Protein AF-A0A7S1F432-F1 (afdb_monomer_lite)

Foldseek 3Di:
DFFPAFQLVVLVVVCVVVVHDSQQKWKAFPVRDTDDRRDGCVRVVNDPVPDDTDIDIDTPDPVPDDDDPPPPPPPPPDDDDDDDDDDDDDDDDDPPPDDPPDDDDDDDDDDDDDDDDDDDDDDD

Structure (mmCIF, N/CA/C/O backbone):
data_AF-A0A7S1F432-F1
#
_entry.id   AF-A0A7S1F432-F1
#
loop_
_atom_site.group_PDB
_atom_site.id
_atom_site.type_symbol
_atom_site.label_atom_id
_atom_site.label_alt_id
_atom_site.label_comp_id
_atom_site.label_asym_id
_atom_site.label_entity_id
_atom_site.label_seq_id
_atom_site.pdbx_PDB_ins_code
_atom_site.Cartn_x
_atom_site.Cartn_y
_atom_site.Cartn_z
_atom_site.occupancy
_atom_site.B_iso_or_equiv
_atom_site.auth_seq_id
_atom_site.auth_comp_id
_atom_site.auth_asym_id
_atom_site.auth_atom_id
_atom_site.pdbx_PDB_model_num
ATOM 1 N N . MET A 1 1 ? 10.604 -12.303 -15.838 1.00 56.44 1 MET A N 1
ATOM 2 C CA . MET A 1 1 ? 9.150 -12.029 -15.890 1.00 56.44 1 MET A CA 1
ATOM 3 C C . MET A 1 1 ? 8.940 -10.619 -15.371 1.00 56.44 1 MET A C 1
ATOM 5 O O . MET A 1 1 ? 9.527 -10.297 -14.349 1.00 56.44 1 MET A O 1
ATOM 9 N N . LYS A 1 2 ? 8.206 -9.762 -16.085 1.00 63.50 2 LYS A N 1
ATOM 10 C CA . LYS A 1 2 ? 7.858 -8.4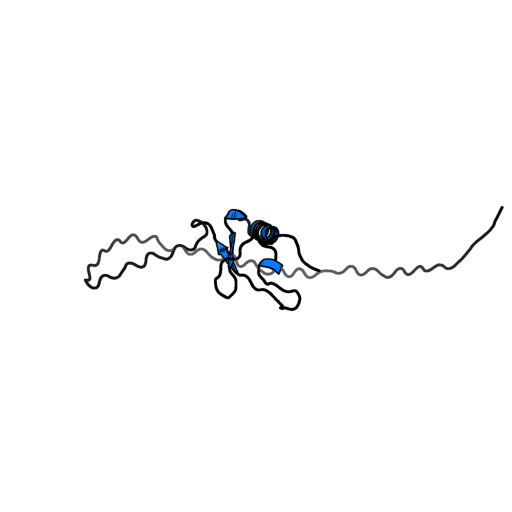28 -15.579 1.00 63.50 2 LYS A CA 1
ATOM 11 C C . LYS A 1 2 ? 6.515 -8.550 -14.864 1.00 63.50 2 LYS A C 1
ATOM 13 O O . LYS A 1 2 ? 5.552 -9.024 -15.461 1.00 63.50 2 LYS A O 1
ATOM 18 N N . CYS A 1 3 ? 6.470 -8.203 -13.583 1.00 68.81 3 CYS A N 1
ATOM 19 C CA . CYS A 1 3 ? 5.220 -8.159 -12.834 1.00 68.81 3 CYS A CA 1
ATOM 20 C C . CYS A 1 3 ? 4.481 -6.882 -13.240 1.00 68.81 3 CYS A C 1
ATOM 22 O O . CYS A 1 3 ? 4.931 -5.787 -12.922 1.00 68.81 3 CYS A O 1
ATOM 24 N N . HIS A 1 4 ? 3.392 -7.034 -13.993 1.00 85.62 4 HIS A N 1
ATOM 25 C CA . HIS A 1 4 ? 2.592 -5.921 -14.520 1.00 85.62 4 HIS A CA 1
ATOM 26 C C . HIS A 1 4 ? 1.402 -5.551 -13.628 1.00 85.62 4 HIS A C 1
ATOM 28 O O . HIS A 1 4 ? 0.654 -4.636 -13.953 1.00 85.62 4 HIS A O 1
ATOM 34 N N . ALA A 1 5 ? 1.197 -6.288 -12.538 1.00 90.88 5 ALA A N 1
ATOM 35 C CA . ALA A 1 5 ? 0.136 -6.003 -11.589 1.00 90.88 5 ALA A CA 1
ATOM 36 C C . ALA A 1 5 ? 0.628 -5.005 -10.527 1.00 90.88 5 ALA A C 1
ATOM 38 O O . ALA A 1 5 ? 1.785 -5.107 -10.102 1.00 90.88 5 ALA A O 1
ATOM 39 N N . PRO A 1 6 ? -0.235 -4.072 -10.091 1.00 95.75 6 PRO A N 1
ATOM 40 C CA . PRO A 1 6 ? 0.063 -3.201 -8.967 1.00 95.75 6 PRO A CA 1
ATOM 41 C C . PRO A 1 6 ? 0.184 -4.014 -7.678 1.00 95.75 6 PRO A C 1
ATOM 43 O O . PRO A 1 6 ? -0.327 -5.135 -7.584 1.00 95.75 6 PRO A O 1
ATOM 46 N N . ILE A 1 7 ? 0.826 -3.444 -6.663 1.00 94.94 7 ILE A N 1
ATOM 47 C CA . ILE A 1 7 ? 1.079 -4.154 -5.404 1.00 94.94 7 ILE A CA 1
ATOM 48 C C . ILE A 1 7 ? -0.088 -4.091 -4.407 1.00 94.94 7 ILE A C 1
ATOM 50 O O . ILE A 1 7 ? -0.038 -4.772 -3.388 1.00 94.94 7 ILE A O 1
ATOM 54 N N . ARG A 1 8 ? -1.168 -3.348 -4.693 1.00 95.88 8 ARG A N 1
ATOM 55 C CA . ARG A 1 8 ? -2.381 -3.273 -3.849 1.00 95.88 8 ARG A CA 1
ATOM 56 C C . ARG A 1 8 ? -2.883 -4.627 -3.302 1.00 95.88 8 ARG A C 1
ATOM 58 O O . ARG A 1 8 ? -3.238 -4.659 -2.124 1.00 95.88 8 ARG A O 1
ATOM 65 N N . PRO A 1 9 ? -2.891 -5.748 -4.054 1.00 95.44 9 PRO A N 1
ATOM 66 C CA . PRO A 1 9 ? -3.298 -7.047 -3.508 1.00 95.44 9 PRO A CA 1
ATOM 67 C C . PRO A 1 9 ? -2.468 -7.515 -2.301 1.00 95.44 9 PRO A C 1
ATOM 69 O O . PRO A 1 9 ? -2.980 -8.240 -1.454 1.00 95.44 9 PRO A O 1
ATOM 72 N N . MET A 1 10 ? -1.210 -7.079 -2.184 1.00 94.12 10 MET A N 1
ATOM 73 C CA . MET A 1 10 ? -0.352 -7.369 -1.032 1.00 94.12 10 MET A CA 1
ATOM 74 C C . MET A 1 10 ? -0.882 -6.712 0.248 1.00 94.12 10 MET A C 1
ATOM 76 O O . MET A 1 10 ? -0.918 -7.359 1.291 1.00 94.12 10 MET A O 1
ATOM 8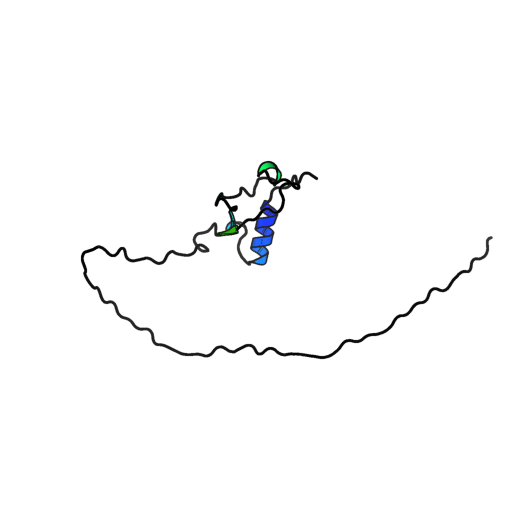0 N N . ALA A 1 11 ? -1.348 -5.461 0.163 1.00 94.88 11 ALA A N 1
ATOM 81 C CA . ALA A 1 11 ? -1.957 -4.759 1.295 1.00 94.88 11 ALA A CA 1
ATOM 82 C C . ALA A 1 11 ? -3.272 -5.417 1.721 1.00 94.88 11 ALA A C 1
ATOM 84 O O . ALA A 1 11 ? -3.511 -5.596 2.909 1.00 94.88 11 ALA A O 1
ATOM 85 N N . MET A 1 12 ? -4.087 -5.854 0.755 1.00 96.06 12 MET A N 1
ATOM 86 C CA . MET A 1 12 ? -5.327 -6.584 1.038 1.00 96.06 12 MET A CA 1
ATOM 87 C C . MET A 1 12 ? -5.055 -7.902 1.772 1.00 96.06 12 MET A C 1
ATOM 89 O O . MET A 1 12 ? -5.694 -8.177 2.782 1.00 96.06 12 MET A O 1
ATOM 93 N N . ALA A 1 13 ? -4.083 -8.687 1.298 1.00 96.00 13 ALA A N 1
ATOM 94 C CA . ALA A 1 13 ? -3.711 -9.952 1.926 1.00 96.00 13 ALA A CA 1
ATOM 95 C C . ALA A 1 13 ? -3.155 -9.753 3.344 1.00 96.00 13 ALA A C 1
ATOM 97 O O . ALA A 1 13 ? -3.475 -10.519 4.252 1.00 96.00 13 ALA A O 1
ATOM 98 N N . TRP A 1 14 ? -2.350 -8.707 3.550 1.00 96.06 14 TRP A N 1
ATOM 99 C CA . TRP A 1 14 ? -1.864 -8.350 4.880 1.00 96.06 14 TRP A CA 1
ATOM 100 C C . TRP A 1 14 ? -3.020 -7.930 5.799 1.00 96.06 14 TRP A C 1
ATOM 102 O O . TRP A 1 14 ? -3.143 -8.443 6.907 1.00 96.06 14 TRP A O 1
ATOM 112 N N . ALA A 1 15 ? -3.916 -7.061 5.327 1.00 95.38 15 ALA A N 1
ATOM 113 C CA . ALA A 1 15 ? -5.060 -6.585 6.100 1.00 95.38 15 ALA A CA 1
ATOM 114 C C . ALA A 1 15 ? -5.986 -7.730 6.539 1.00 95.38 15 ALA A C 1
ATOM 116 O O . ALA A 1 15 ? -6.372 -7.795 7.706 1.00 95.38 15 ALA A O 1
ATOM 117 N N . GLU A 1 16 ? -6.272 -8.674 5.636 1.00 96.81 16 GLU A N 1
ATOM 118 C CA . GLU A 1 16 ? -7.057 -9.877 5.933 1.00 96.81 16 GLU A CA 1
ATOM 119 C C . GLU A 1 16 ? -6.397 -10.731 7.024 1.00 96.81 16 GLU A C 1
ATOM 121 O O . GLU A 1 16 ? -7.059 -11.134 7.981 1.00 96.81 16 GLU A O 1
ATOM 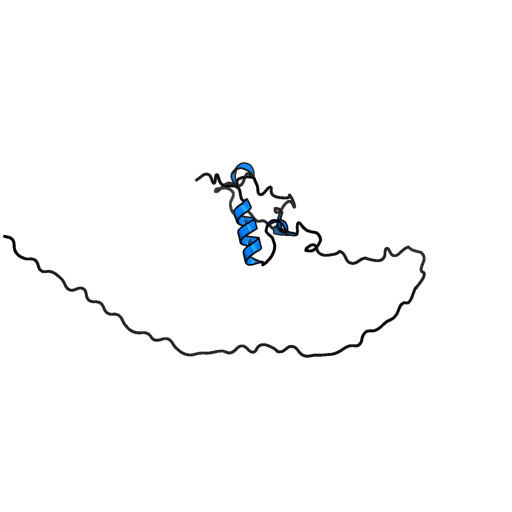126 N N . ALA A 1 17 ? -5.081 -10.949 6.931 1.00 96.19 17 ALA A N 1
ATOM 127 C CA . ALA A 1 17 ? -4.334 -11.737 7.910 1.00 96.19 17 ALA A CA 1
ATOM 128 C C . ALA A 1 17 ? -4.299 -11.096 9.311 1.00 96.19 17 ALA A C 1
ATOM 130 O O . ALA A 1 17 ? -4.172 -11.808 10.309 1.00 96.19 17 ALA A O 1
ATOM 131 N N . HIS A 1 18 ? -4.419 -9.768 9.390 1.00 93.88 18 HIS A N 1
ATOM 132 C CA . HIS A 1 18 ? -4.343 -8.996 10.632 1.00 93.88 18 HIS A CA 1
ATOM 133 C C . HIS A 1 18 ? -5.703 -8.480 11.137 1.00 93.88 18 HIS A C 1
ATOM 135 O O . HIS A 1 18 ? -5.765 -7.887 12.213 1.00 93.88 18 HIS A O 1
ATOM 141 N N . GLY A 1 19 ? -6.795 -8.734 10.409 1.00 92.94 19 GLY A N 1
ATOM 142 C CA . GLY A 1 19 ? -8.149 -8.341 10.808 1.00 92.94 19 GLY A CA 1
ATOM 143 C C . GLY A 1 19 ? -8.400 -6.830 10.776 1.00 92.94 19 GLY A C 1
ATOM 144 O O . GLY A 1 19 ? -9.204 -6.336 11.566 1.00 92.94 19 GLY A O 1
ATOM 145 N N . VAL A 1 20 ? -7.722 -6.098 9.888 1.00 93.12 20 VAL A N 1
ATOM 146 C CA . VAL A 1 20 ? -7.907 -4.649 9.693 1.00 93.12 20 VAL A CA 1
ATOM 147 C C . VAL A 1 20 ? -8.493 -4.345 8.314 1.00 93.12 20 VAL A C 1
ATOM 149 O O . VAL A 1 20 ? -8.539 -5.204 7.434 1.00 93.12 20 VAL A O 1
ATOM 152 N N . LEU A 1 21 ? -8.958 -3.111 8.113 1.00 92.94 21 LEU A N 1
ATOM 153 C CA . LEU A 1 21 ? -9.411 -2.665 6.797 1.00 92.94 21 LEU A CA 1
ATOM 154 C C . LEU A 1 21 ? -8.205 -2.468 5.859 1.00 92.94 21 LEU A C 1
ATOM 156 O O . LEU A 1 21 ? -7.199 -1.909 6.295 1.00 92.94 21 LEU A O 1
ATOM 160 N N . PRO A 1 22 ? -8.299 -2.838 4.567 1.00 91.00 22 PRO A N 1
ATOM 161 C CA . PRO A 1 22 ? -7.222 -2.607 3.598 1.00 91.00 22 PRO A CA 1
ATOM 162 C C . PRO A 1 22 ? -6.818 -1.136 3.452 1.00 91.00 22 PRO A C 1
ATOM 164 O O . PRO A 1 22 ? -5.691 -0.847 3.077 1.00 91.00 22 PRO A O 1
ATOM 167 N N . GLU A 1 23 ? -7.738 -0.216 3.739 1.00 92.06 23 GLU A N 1
ATOM 168 C CA . GLU A 1 23 ? -7.506 1.233 3.696 1.00 92.06 23 GLU A CA 1
ATOM 169 C C . GLU A 1 23 ? -6.776 1.753 4.942 1.00 92.06 23 GLU A C 1
ATOM 171 O O . GLU A 1 23 ? -6.168 2.816 4.898 1.00 92.06 23 GLU A O 1
ATOM 176 N N . ALA A 1 24 ? -6.798 0.994 6.042 1.00 92.31 24 ALA A N 1
ATOM 177 C CA . ALA A 1 24 ? -6.143 1.355 7.296 1.00 92.31 24 ALA A CA 1
ATOM 178 C C . ALA A 1 24 ? -4.665 0.933 7.343 1.00 92.31 24 ALA A C 1
ATOM 180 O O . ALA A 1 24 ? -3.991 1.212 8.334 1.00 92.31 24 ALA A O 1
ATOM 181 N N . VAL A 1 25 ? -4.149 0.272 6.300 1.00 95.25 25 VAL A N 1
ATOM 182 C CA . VAL A 1 25 ? -2.751 -0.163 6.205 1.00 95.25 25 VAL A CA 1
ATOM 183 C C . VAL A 1 25 ? -2.056 0.462 5.001 1.00 95.25 25 VAL A C 1
ATOM 185 O O . VAL A 1 25 ? -2.566 0.457 3.882 1.00 95.25 25 VAL A O 1
ATOM 188 N N . GLY A 1 26 ? -0.843 0.948 5.232 1.00 95.62 26 GLY A N 1
ATOM 189 C CA . GLY A 1 26 ? 0.121 1.272 4.194 1.00 95.62 26 GLY A CA 1
ATOM 190 C C . GLY A 1 26 ? 1.430 0.528 4.397 1.00 95.62 26 GLY A C 1
ATOM 191 O O . GLY A 1 26 ? 1.623 -0.160 5.401 1.00 95.62 26 GLY A O 1
ATOM 192 N N . PHE A 1 27 ? 2.336 0.681 3.436 1.00 97.31 27 PHE A N 1
ATOM 193 C CA . PHE A 1 27 ? 3.691 0.163 3.547 1.00 97.31 27 PHE A CA 1
ATOM 194 C C . PHE A 1 27 ? 4.695 1.285 3.371 1.00 97.31 27 PHE A C 1
ATOM 196 O O . PHE A 1 27 ? 4.596 2.044 2.413 1.00 97.31 27 PHE A O 1
ATOM 203 N N . GLU A 1 28 ? 5.674 1.336 4.259 1.00 97.12 28 GLU A N 1
ATOM 204 C CA . GLU A 1 28 ? 6.888 2.123 4.078 1.00 97.12 28 GLU A CA 1
ATOM 205 C C . GLU A 1 28 ? 8.062 1.191 3.770 1.00 97.12 28 GLU A C 1
ATOM 207 O O . GLU A 1 28 ? 8.071 0.014 4.164 1.00 97.12 28 GLU A O 1
ATOM 212 N N . ASP A 1 29 ? 9.054 1.701 3.056 1.00 95.50 29 ASP A N 1
ATOM 213 C CA . ASP A 1 29 ? 10.301 0.987 2.833 1.00 95.50 29 ASP A CA 1
ATOM 214 C C . ASP A 1 29 ? 11.310 1.202 3.982 1.00 95.50 29 ASP A C 1
ATOM 216 O O . ASP A 1 29 ? 10.982 1.619 5.101 1.00 95.50 29 ASP A O 1
ATOM 220 N N . MET A 1 30 ? 12.565 0.826 3.739 1.00 94.19 30 MET A N 1
ATOM 221 C CA . MET A 1 30 ? 13.638 0.992 4.720 1.00 94.19 30 MET A CA 1
ATOM 222 C C . MET A 1 30 ? 14.142 2.438 4.829 1.00 94.19 30 MET A C 1
ATOM 224 O O . MET A 1 30 ? 14.855 2.738 5.784 1.00 94.19 30 MET A O 1
ATOM 228 N N . GLU A 1 31 ? 13.785 3.302 3.881 1.00 93.75 31 GLU A N 1
ATOM 229 C CA . GLU A 1 31 ? 14.082 4.736 3.858 1.00 93.75 31 GLU A CA 1
ATOM 230 C C . GLU A 1 31 ? 12.922 5.566 4.435 1.00 93.75 31 GLU A C 1
ATOM 232 O O . GLU A 1 31 ? 12.983 6.792 4.412 1.00 93.75 31 GLU A O 1
ATOM 237 N N . GLU A 1 32 ? 11.900 4.903 4.997 1.00 93.38 32 GLU A N 1
ATOM 238 C CA . GLU A 1 32 ? 10.699 5.536 5.568 1.00 93.38 32 GLU A CA 1
ATOM 239 C C . GLU A 1 32 ? 9.854 6.255 4.509 1.00 93.38 32 GLU A C 1
ATOM 241 O O . GLU A 1 32 ? 9.025 7.110 4.827 1.00 93.38 32 GLU A O 1
ATOM 246 N N . GLU A 1 33 ? 10.025 5.882 3.236 1.00 95.44 33 GLU A N 1
ATOM 247 C CA . GLU A 1 33 ? 9.211 6.399 2.149 1.00 95.44 33 GLU A CA 1
ATOM 248 C C . GLU A 1 33 ? 7.938 5.568 2.000 1.00 95.44 33 GLU A C 1
ATOM 250 O O . GLU A 1 33 ? 7.955 4.332 1.971 1.00 95.44 33 GLU A O 1
ATOM 255 N N . LEU A 1 34 ? 6.809 6.270 1.890 1.00 96.00 34 LEU A N 1
ATOM 256 C CA . LEU A 1 34 ? 5.524 5.632 1.680 1.00 96.00 34 LEU A CA 1
ATOM 257 C C . LEU A 1 34 ? 5.442 5.030 0.275 1.00 96.00 34 LEU A C 1
ATOM 259 O O . LEU A 1 34 ? 5.524 5.736 -0.729 1.00 96.00 34 LEU A O 1
ATOM 263 N N . VAL A 1 35 ? 5.177 3.730 0.205 1.00 96.69 35 VAL A N 1
ATOM 264 C CA . VAL A 1 35 ? 5.064 3.007 -1.058 1.00 96.69 35 VAL A CA 1
ATOM 265 C C . VAL A 1 35 ? 3.680 3.208 -1.676 1.00 96.69 35 VAL A C 1
ATOM 267 O O . VAL A 1 35 ? 2.655 2.869 -1.078 1.00 96.69 35 VAL A O 1
ATOM 270 N N . ASP A 1 36 ? 3.643 3.677 -2.925 1.00 96.50 36 ASP A N 1
ATOM 271 C CA . ASP A 1 36 ? 2.402 3.767 -3.696 1.00 96.50 36 ASP A CA 1
ATOM 272 C C . ASP A 1 36 ? 1.915 2.375 -4.132 1.00 96.50 36 ASP A C 1
ATOM 274 O O . ASP A 1 36 ? 2.502 1.694 -4.979 1.00 96.50 36 ASP A O 1
ATOM 278 N N . LEU A 1 37 ? 0.782 1.955 -3.567 1.00 95.56 37 LEU A N 1
ATOM 279 C CA . LEU A 1 37 ? 0.180 0.649 -3.827 1.00 95.56 37 LEU A CA 1
ATOM 280 C C . LEU A 1 37 ? -0.422 0.507 -5.231 1.00 95.56 37 LEU A C 1
ATOM 282 O O . LEU A 1 37 ? -0.739 -0.609 -5.659 1.00 95.56 37 LEU A O 1
ATOM 286 N N . SER A 1 38 ? -0.636 1.624 -5.927 1.00 95.94 38 SER A N 1
ATOM 287 C CA . SER A 1 38 ? -1.126 1.645 -7.303 1.00 95.94 38 SER A CA 1
ATOM 288 C C . SER A 1 38 ? -0.023 1.372 -8.326 1.00 95.94 38 SER A C 1
ATOM 290 O O . SER A 1 38 ? -0.333 0.997 -9.458 1.00 95.94 38 SER A O 1
ATOM 292 N N . CYS A 1 39 ? 1.244 1.465 -7.917 1.00 95.88 39 CYS A N 1
ATOM 293 C CA . CYS A 1 39 ? 2.390 1.157 -8.756 1.00 95.88 39 CYS A CA 1
ATOM 294 C C . CYS A 1 39 ? 2.673 -0.348 -8.827 1.00 95.88 39 CYS A C 1
ATOM 296 O O . CYS A 1 39 ? 2.425 -1.129 -7.900 1.00 95.88 39 CYS A O 1
ATOM 298 N N . THR A 1 40 ? 3.237 -0.763 -9.957 1.00 94.56 40 THR A N 1
ATOM 299 C CA . THR A 1 40 ? 3.832 -2.087 -10.135 1.00 94.56 40 THR A CA 1
ATOM 300 C C . THR A 1 40 ? 5.213 -2.155 -9.473 1.00 94.56 40 THR A C 1
ATOM 302 O O . THR A 1 40 ? 5.894 -1.134 -9.357 1.00 94.56 40 THR A O 1
ATOM 305 N N . PRO A 1 41 ? 5.711 -3.356 -9.123 1.00 93.38 41 PRO A N 1
ATOM 306 C CA . PRO A 1 41 ? 7.078 -3.515 -8.622 1.00 93.38 41 PRO A CA 1
ATOM 307 C C . PRO A 1 41 ? 8.141 -2.871 -9.524 1.00 93.38 41 PRO A C 1
ATOM 309 O O . PRO A 1 41 ? 9.102 -2.294 -9.034 1.00 93.38 41 PRO A O 1
ATOM 312 N N . ALA A 1 42 ? 7.961 -2.931 -10.848 1.00 91.94 42 ALA A N 1
ATOM 313 C CA . ALA A 1 42 ? 8.914 -2.356 -11.793 1.00 91.94 42 ALA A CA 1
ATOM 314 C C . ALA A 1 42 ? 8.940 -0.817 -11.758 1.00 91.94 42 ALA A C 1
ATOM 316 O O . ALA A 1 42 ? 10.010 -0.234 -11.924 1.00 91.94 42 ALA A O 1
ATOM 317 N N . GLU A 1 43 ? 7.790 -0.171 -11.547 1.00 93.69 43 GLU A N 1
ATOM 318 C CA . GLU A 1 43 ? 7.679 1.289 -11.391 1.00 93.69 43 GLU A CA 1
ATOM 319 C C . GLU A 1 43 ? 8.278 1.762 -10.066 1.00 93.69 43 GLU A C 1
ATOM 321 O O . GLU A 1 43 ? 8.936 2.795 -10.035 1.00 93.69 43 GLU A O 1
ATOM 326 N N . LEU A 1 44 ? 8.159 0.946 -9.015 1.00 92.62 44 LEU A N 1
ATOM 327 C CA . LEU A 1 44 ? 8.826 1.139 -7.721 1.00 92.62 44 LEU A CA 1
ATOM 328 C C . LEU A 1 44 ? 10.333 0.818 -7.765 1.00 92.62 44 LEU A C 1
ATOM 330 O O . LEU A 1 44 ? 11.012 0.818 -6.744 1.00 92.62 44 LEU A O 1
ATOM 334 N N . GLY A 1 45 ? 10.874 0.479 -8.940 1.00 92.00 45 GLY A N 1
ATOM 335 C CA . GLY A 1 45 ? 12.284 0.139 -9.114 1.00 92.00 45 GLY A CA 1
ATOM 336 C C . GLY A 1 45 ? 12.685 -1.230 -8.556 1.00 92.00 45 GLY A C 1
ATOM 337 O O . GLY A 1 45 ? 13.866 -1.579 -8.604 1.00 92.00 45 GLY A O 1
ATOM 338 N N . TRP A 1 46 ? 11.737 -2.042 -8.081 1.00 91.56 46 TRP A N 1
ATOM 339 C CA . TRP A 1 46 ? 11.999 -3.387 -7.580 1.00 91.56 46 TRP A CA 1
ATOM 340 C C . TRP A 1 46 ? 12.327 -4.316 -8.742 1.00 91.56 46 TRP A C 1
ATOM 342 O O . TRP A 1 46 ? 11.531 -4.542 -9.660 1.00 91.56 46 TRP A O 1
ATOM 352 N N . ARG A 1 47 ? 13.535 -4.872 -8.699 1.00 87.62 47 ARG A N 1
ATOM 353 C CA . ARG A 1 47 ? 14.048 -5.764 -9.735 1.00 87.62 47 ARG A CA 1
ATOM 354 C C . ARG A 1 47 ? 14.150 -7.183 -9.197 1.00 87.62 47 ARG A C 1
ATOM 356 O O . ARG A 1 47 ? 14.614 -7.350 -8.072 1.00 87.62 47 ARG A O 1
ATOM 363 N N . PRO A 1 48 ? 13.813 -8.209 -9.995 1.00 84.00 48 PRO A N 1
ATOM 364 C CA . PRO A 1 48 ? 14.055 -9.602 -9.620 1.00 84.00 48 PRO A CA 1
ATOM 365 C C . PRO A 1 48 ? 15.523 -9.864 -9.259 1.00 84.00 48 PRO A C 1
ATOM 367 O O . PRO A 1 48 ? 15.819 -10.688 -8.401 1.00 84.00 48 PRO A O 1
ATOM 370 N N . GLU A 1 49 ? 16.443 -9.139 -9.899 1.00 87.94 49 GLU A N 1
ATOM 371 C CA . GLU A 1 49 ? 17.883 -9.226 -9.659 1.00 87.94 49 GLU A CA 1
ATOM 372 C C . GLU A 1 49 ? 18.341 -8.394 -8.445 1.00 87.94 49 GLU A C 1
ATOM 374 O O . GLU A 1 49 ? 19.467 -8.556 -7.986 1.00 87.94 49 GLU A O 1
ATOM 379 N N . GLY A 1 50 ? 17.482 -7.506 -7.925 1.00 82.81 50 GLY A N 1
ATOM 380 C CA . GLY A 1 50 ? 17.773 -6.574 -6.828 1.00 82.81 50 GLY A CA 1
ATOM 381 C C . GLY A 1 50 ? 17.705 -7.189 -5.428 1.00 82.81 50 GLY A C 1
ATOM 382 O O . GLY A 1 50 ? 18.029 -6.519 -4.453 1.00 82.81 50 GLY A O 1
ATOM 383 N N . GLY A 1 51 ? 17.321 -8.463 -5.317 1.00 87.44 51 GLY A N 1
ATOM 384 C CA . GLY A 1 51 ? 17.250 -9.180 -4.046 1.00 87.44 51 GLY A CA 1
ATOM 385 C C . GLY A 1 51 ? 15.938 -8.971 -3.286 1.00 87.44 51 GLY A C 1
ATOM 386 O O . GLY A 1 51 ? 14.884 -8.733 -3.874 1.00 87.44 51 GLY A O 1
ATOM 387 N N . LEU A 1 52 ? 15.997 -9.148 -1.963 1.00 90.94 52 LEU A N 1
ATOM 388 C CA . LEU A 1 52 ? 14.833 -9.075 -1.080 1.00 90.94 52 LEU A CA 1
ATOM 389 C C . LEU A 1 52 ? 14.442 -7.615 -0.817 1.00 90.94 52 LEU A C 1
ATOM 391 O O . LEU A 1 52 ? 15.224 -6.864 -0.239 1.00 90.94 52 LEU A O 1
ATOM 395 N N . VAL A 1 53 ? 13.206 -7.253 -1.158 1.00 92.94 53 VAL A N 1
ATOM 396 C CA . VAL A 1 53 ? 12.593 -5.979 -0.758 1.00 92.94 53 VAL A CA 1
ATOM 397 C C . VAL A 1 53 ? 11.968 -6.146 0.624 1.00 92.94 53 VAL A C 1
ATOM 399 O O . VAL A 1 53 ? 11.223 -7.099 0.860 1.00 92.94 53 VAL A O 1
ATOM 402 N N . ARG A 1 54 ? 12.274 -5.229 1.544 1.00 94.50 54 ARG A N 1
ATOM 403 C CA . ARG A 1 54 ? 11.747 -5.240 2.909 1.00 94.50 54 ARG A CA 1
ATOM 404 C C . ARG A 1 54 ? 10.870 -4.019 3.128 1.00 94.50 54 ARG A C 1
ATOM 406 O O . ARG A 1 54 ? 11.309 -2.905 2.879 1.00 94.50 54 ARG A O 1
ATOM 413 N N . LEU A 1 55 ? 9.655 -4.267 3.601 1.00 96.44 55 LEU A N 1
ATOM 414 C CA . LEU A 1 55 ? 8.642 -3.251 3.857 1.00 96.44 55 LEU A CA 1
ATOM 415 C C . LEU A 1 55 ? 8.159 -3.363 5.300 1.00 96.44 55 LEU A C 1
ATOM 417 O O . LEU A 1 55 ? 8.132 -4.464 5.865 1.00 96.44 55 LEU A O 1
ATOM 421 N N . ARG A 1 56 ? 7.755 -2.237 5.881 1.00 96.19 56 ARG A N 1
ATOM 422 C CA . ARG A 1 56 ? 7.071 -2.166 7.172 1.00 96.19 56 ARG A CA 1
ATOM 423 C C . ARG A 1 56 ? 5.617 -1.785 6.939 1.00 96.19 56 ARG A C 1
ATOM 425 O O . ARG A 1 56 ? 5.332 -0.874 6.175 1.00 96.19 56 ARG A O 1
ATOM 432 N N . ALA A 1 57 ? 4.705 -2.512 7.577 1.00 95.62 57 ALA A N 1
ATOM 433 C CA . ALA A 1 57 ? 3.298 -2.141 7.586 1.00 95.62 57 ALA A CA 1
ATOM 434 C C . ALA A 1 57 ? 3.095 -1.006 8.590 1.00 95.62 57 ALA A C 1
ATOM 436 O O . ALA A 1 57 ? 3.524 -1.130 9.739 1.00 95.62 57 ALA A O 1
ATOM 437 N N . ILE A 1 58 ? 2.433 0.063 8.161 1.00 94.94 58 ILE A N 1
ATOM 438 C CA . ILE A 1 58 ? 2.111 1.216 8.999 1.00 94.94 58 ILE A CA 1
ATOM 439 C C . ILE A 1 58 ? 0.601 1.476 9.004 1.00 94.94 58 ILE A C 1
ATOM 441 O O . ILE A 1 58 ? -0.067 1.237 7.991 1.00 94.94 58 ILE A O 1
ATOM 445 N N . PRO A 1 59 ? 0.040 1.948 10.129 1.00 93.75 59 PRO A N 1
ATOM 446 C CA . PRO A 1 59 ? -1.350 2.369 10.182 1.00 93.75 59 PRO A CA 1
ATOM 447 C C . PRO A 1 59 ? -1.546 3.667 9.386 1.00 93.75 59 PRO A C 1
ATOM 449 O O . PRO A 1 59 ? -0.823 4.639 9.586 1.00 93.75 59 PRO A O 1
ATOM 452 N N . MET A 1 60 ? -2.535 3.678 8.494 1.00 91.94 60 MET A N 1
ATOM 453 C CA . MET A 1 60 ? -2.952 4.863 7.722 1.00 91.94 60 MET A CA 1
ATOM 454 C C . MET A 1 60 ? -4.040 5.679 8.413 1.00 91.94 60 MET A C 1
ATOM 456 O O . MET A 1 60 ? -4.250 6.844 8.090 1.00 91.94 60 MET A O 1
ATOM 460 N N . ASP A 1 61 ? -4.744 5.054 9.348 1.00 86.44 61 ASP A N 1
ATOM 461 C CA . ASP A 1 61 ? -5.817 5.672 10.109 1.00 86.44 61 ASP A CA 1
ATOM 462 C C . ASP A 1 61 ? -5.347 5.886 11.554 1.00 86.44 61 ASP A C 1
ATOM 464 O O . ASP A 1 61 ? -4.788 4.985 12.191 1.00 86.44 61 ASP A O 1
ATOM 468 N N . GLU A 1 62 ? -5.579 7.096 12.067 1.00 81.50 62 GLU A N 1
ATOM 469 C CA . GLU A 1 62 ? -5.197 7.538 13.411 1.00 81.50 62 GLU A CA 1
ATOM 470 C C . GLU A 1 62 ? -5.754 6.631 14.513 1.00 81.50 62 GLU A C 1
ATOM 472 O O . GLU A 1 62 ? -5.181 6.543 15.597 1.00 81.50 62 GLU A O 1
ATOM 477 N N . GLN A 1 63 ? -6.860 5.926 14.256 1.00 81.50 63 GLN A N 1
ATOM 478 C CA . GLN A 1 63 ? -7.439 4.980 15.215 1.00 81.50 63 GLN A CA 1
ATOM 479 C C . GLN A 1 63 ? -6.540 3.769 15.486 1.00 81.50 63 GLN A C 1
ATOM 481 O O . GLN A 1 63 ? -6.624 3.176 16.563 1.00 81.50 63 GLN A O 1
ATOM 486 N N . PHE A 1 64 ? -5.689 3.412 14.522 1.00 79.06 64 PHE A N 1
ATOM 487 C CA . PHE A 1 64 ? -4.714 2.327 14.630 1.00 79.06 64 PHE A CA 1
ATOM 488 C C . PHE A 1 64 ? -3.298 2.841 14.905 1.00 79.06 64 PHE A C 1
ATOM 490 O O . PHE A 1 64 ? -2.412 2.040 15.205 1.00 79.06 64 PHE A O 1
ATOM 497 N N . ALA A 1 65 ? -3.077 4.153 14.806 1.00 83.69 65 ALA A N 1
ATOM 498 C CA . ALA A 1 65 ? -1.812 4.773 15.154 1.00 83.69 65 ALA A CA 1
ATOM 499 C C . ALA A 1 65 ? -1.603 4.769 16.674 1.00 83.69 65 ALA A C 1
ATOM 501 O O . ALA A 1 65 ? -2.530 4.976 17.464 1.00 83.69 65 ALA A O 1
ATOM 502 N N . GLU A 1 66 ? -0.360 4.549 17.099 1.00 78.19 66 GLU A N 1
ATOM 503 C CA . GLU A 1 66 ? 0.001 4.711 18.502 1.00 78.19 66 GLU A CA 1
ATOM 504 C C . GLU A 1 66 ? -0.178 6.181 18.892 1.00 78.19 66 GLU A C 1
ATOM 506 O O . GLU A 1 66 ? 0.440 7.080 18.321 1.00 78.19 66 GLU A O 1
ATOM 511 N N . LYS A 1 67 ? -1.034 6.438 19.883 1.00 73.62 67 LYS A N 1
ATOM 512 C CA . LYS A 1 67 ? -1.131 7.771 20.475 1.00 73.62 67 LYS A CA 1
ATOM 513 C C . LYS A 1 67 ? 0.152 8.005 21.249 1.00 73.62 67 LYS A C 1
ATOM 515 O O . LYS A 1 67 ? 0.409 7.285 22.218 1.00 73.62 67 LYS A O 1
ATOM 520 N N . LEU A 1 68 ? 0.945 8.997 20.836 1.00 68.44 68 LEU A N 1
ATOM 521 C CA . LEU A 1 68 ? 2.036 9.452 21.685 1.00 68.44 68 LEU A CA 1
ATOM 522 C C . LEU A 1 68 ? 1.439 9.777 23.059 1.00 68.44 68 LEU A C 1
ATOM 524 O O . LEU A 1 68 ? 0.378 10.407 23.121 1.00 68.44 68 LEU A O 1
ATOM 528 N N . PRO A 1 69 ? 2.064 9.322 24.158 1.00 67.62 69 PRO A N 1
ATOM 529 C CA . PRO A 1 69 ? 1.658 9.799 25.462 1.00 67.62 69 PRO A CA 1
ATOM 530 C C . PRO A 1 69 ? 1.741 11.324 25.419 1.00 67.62 69 PRO A C 1
ATOM 532 O O . PRO A 1 69 ? 2.750 11.861 24.960 1.00 67.62 69 PRO A O 1
ATOM 535 N N . ASP A 1 70 ? 0.682 11.997 25.872 1.00 61.97 70 ASP A N 1
ATOM 536 C CA . ASP A 1 70 ? 0.720 13.409 26.246 1.00 61.97 70 ASP A CA 1
ATOM 537 C C . ASP A 1 70 ? 1.837 13.536 27.283 1.00 61.97 70 ASP A C 1
ATOM 539 O O . ASP A 1 70 ? 1.632 13.342 28.481 1.00 61.97 70 ASP A O 1
ATOM 543 N N . THR A 1 71 ? 3.075 13.734 26.834 1.00 59.81 71 THR A N 1
ATOM 544 C CA . THR A 1 71 ? 4.144 14.147 27.720 1.00 59.81 71 THR A CA 1
ATOM 545 C C . THR A 1 71 ? 3.733 15.546 28.129 1.00 59.81 71 THR A C 1
ATOM 547 O O . THR A 1 71 ? 3.713 16.414 27.248 1.00 59.81 71 THR A O 1
ATOM 550 N N . PRO A 1 72 ? 3.358 15.794 29.399 1.00 57.75 72 PRO A N 1
ATOM 551 C CA . PRO A 1 72 ? 3.170 17.160 29.828 1.00 57.75 72 PRO A CA 1
ATOM 552 C C . PRO A 1 72 ? 4.491 17.856 29.527 1.00 57.75 72 PRO A C 1
ATOM 554 O O . PRO A 1 72 ? 5.541 17.445 30.029 1.00 57.75 72 PRO A O 1
ATOM 557 N N . LEU A 1 73 ? 4.439 18.837 28.625 1.00 56.84 73 LEU A N 1
ATOM 558 C CA . LEU A 1 73 ? 5.483 19.833 28.482 1.00 56.84 73 LEU A CA 1
ATOM 559 C C . LEU A 1 73 ? 5.731 20.328 29.901 1.00 56.84 73 LEU A C 1
ATOM 561 O O . LEU A 1 73 ? 4.864 20.938 30.524 1.00 56.84 73 LEU A O 1
ATOM 565 N N . MET A 1 74 ? 6.865 19.919 30.458 1.00 54.34 74 MET A N 1
ATOM 566 C CA . MET A 1 74 ? 7.326 20.394 31.746 1.00 54.34 74 MET A CA 1
ATOM 567 C C . MET A 1 74 ? 7.689 21.854 31.488 1.00 54.34 74 MET A C 1
ATOM 569 O O . MET A 1 74 ? 8.811 22.150 31.085 1.00 54.34 74 MET A O 1
ATOM 573 N N . ASP A 1 75 ? 6.724 22.764 31.606 1.00 46.69 75 ASP A N 1
ATOM 574 C CA . ASP A 1 75 ? 7.041 24.177 31.711 1.00 46.69 75 ASP A CA 1
ATOM 575 C C . ASP A 1 75 ? 7.945 24.326 32.935 1.00 46.69 75 ASP A C 1
ATOM 577 O O . ASP A 1 75 ? 7.619 23.862 34.033 1.00 46.69 75 ASP A O 1
ATOM 581 N N . GLU A 1 76 ? 9.109 24.942 32.733 1.00 58.53 76 GLU A N 1
ATOM 582 C CA . GLU A 1 76 ? 10.138 25.201 33.743 1.00 58.53 76 GLU A CA 1
ATOM 583 C C . GLU A 1 76 ? 9.682 26.244 34.782 1.00 58.53 76 GLU A C 1
ATOM 585 O O . GLU A 1 76 ? 10.405 27.174 35.127 1.00 58.53 76 GLU A O 1
ATOM 590 N N . VAL A 1 77 ? 8.454 26.127 35.285 1.00 55.75 77 VAL A N 1
ATOM 591 C CA . VAL A 1 77 ? 7.918 26.904 36.399 1.00 55.75 77 VAL A CA 1
ATOM 592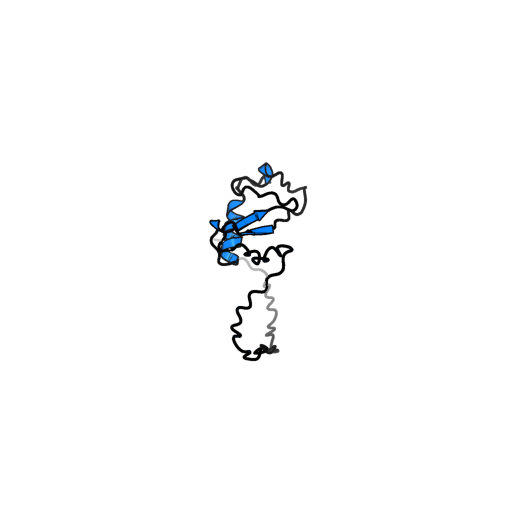 C C . VAL A 1 77 ? 6.980 25.990 37.181 1.00 55.75 77 VAL A C 1
ATOM 594 O O . VAL A 1 77 ? 5.774 25.940 36.947 1.00 55.75 77 VAL A O 1
ATOM 597 N N . GLY A 1 78 ? 7.568 25.232 38.109 1.00 48.62 78 GLY A N 1
ATOM 598 C CA . GLY A 1 78 ? 6.875 24.242 38.923 1.00 48.62 78 GLY A CA 1
ATOM 599 C C . GLY A 1 78 ? 5.572 24.758 39.529 1.00 48.62 78 GLY A C 1
ATOM 600 O O . GLY A 1 78 ? 5.592 25.606 40.414 1.00 48.62 78 GLY A O 1
ATOM 601 N N . HIS A 1 79 ? 4.452 24.188 39.093 1.00 42.97 79 HIS A N 1
ATOM 602 C CA . HIS A 1 79 ? 3.235 24.124 39.887 1.00 42.97 79 HIS A CA 1
ATOM 603 C C . HIS A 1 79 ? 2.647 22.721 39.780 1.00 42.97 79 HIS A C 1
ATOM 605 O O . HIS A 1 79 ? 2.041 22.324 38.788 1.00 42.97 79 HIS A O 1
ATOM 611 N N . GLU A 1 80 ? 2.869 21.977 40.858 1.00 48.59 80 GLU A N 1
ATOM 612 C CA . GLU A 1 80 ? 2.174 20.753 41.208 1.00 48.59 80 GLU A CA 1
ATOM 613 C C . GLU A 1 80 ? 0.663 21.008 41.186 1.00 48.59 80 GLU A C 1
ATOM 615 O O . GLU A 1 80 ? 0.141 21.798 41.973 1.00 48.59 80 GLU A O 1
ATOM 620 N N . THR A 1 81 ? -0.060 20.325 40.302 1.00 51.94 81 THR A N 1
ATOM 621 C CA . THR A 1 81 ? -1.479 20.072 40.547 1.00 51.94 81 THR A CA 1
ATOM 622 C C . THR A 1 81 ? -1.668 18.579 40.712 1.00 51.94 81 THR A C 1
ATOM 624 O O . THR A 1 81 ? -1.745 17.795 39.769 1.00 51.94 81 THR A O 1
ATOM 627 N N . ALA A 1 82 ? -1.707 18.180 41.979 1.00 50.75 82 ALA A N 1
ATOM 628 C CA . ALA A 1 82 ? -2.221 16.893 42.378 1.00 50.75 82 ALA A CA 1
ATOM 629 C C . ALA A 1 82 ? -3.672 16.757 41.888 1.00 50.75 82 ALA A C 1
ATOM 631 O O . ALA A 1 82 ? -4.561 17.507 42.291 1.00 50.75 82 ALA A O 1
ATOM 632 N N . SER A 1 83 ? -3.937 15.749 41.065 1.00 52.19 83 SER A N 1
ATOM 633 C CA . SER A 1 83 ? -5.247 15.105 41.047 1.00 52.19 83 SER A CA 1
ATOM 634 C C . SER A 1 83 ? -5.061 13.603 41.080 1.00 52.19 83 SER A C 1
ATOM 636 O O . SER A 1 83 ? -4.810 12.913 40.100 1.00 52.19 83 SER A O 1
ATOM 638 N N . HIS A 1 84 ? -5.133 13.146 42.318 1.00 54.12 84 HIS A N 1
ATOM 639 C CA . HIS A 1 84 ? -5.068 11.787 42.783 1.00 54.12 84 HIS A CA 1
ATOM 640 C C . HIS A 1 84 ? -6.464 11.166 42.679 1.00 54.12 84 HIS A C 1
ATOM 642 O O . HIS A 1 84 ? -7.345 11.538 43.447 1.00 54.12 84 HIS A O 1
ATOM 648 N N . VAL A 1 85 ? -6.656 10.157 41.828 1.00 45.91 85 VAL A N 1
ATOM 649 C CA . VAL A 1 85 ? -7.569 9.050 42.153 1.00 45.91 85 VAL A CA 1
ATOM 650 C C . VAL A 1 85 ? -6.880 7.744 41.788 1.00 45.91 85 VAL A C 1
ATOM 652 O O . VAL A 1 85 ? -6.855 7.306 40.643 1.00 45.91 85 VAL A O 1
ATOM 655 N N . ALA A 1 86 ? -6.310 7.131 42.821 1.00 48.59 86 ALA A N 1
ATOM 656 C CA . ALA A 1 86 ? -5.869 5.753 42.823 1.00 48.59 86 ALA A CA 1
ATOM 657 C C . ALA A 1 86 ? -7.048 4.819 42.507 1.00 48.59 86 ALA A C 1
ATOM 659 O O . ALA A 1 86 ? -8.030 4.783 43.252 1.00 48.59 86 ALA A O 1
ATOM 660 N N . VAL A 1 87 ? -6.923 4.005 41.457 1.00 52.78 87 VAL A N 1
ATOM 661 C CA . VAL A 1 87 ? -7.725 2.786 41.319 1.00 52.78 87 VAL A CA 1
ATOM 662 C C . VAL A 1 87 ? -6.818 1.596 41.592 1.00 52.78 87 VAL A C 1
ATOM 664 O O . VAL A 1 87 ? -5.959 1.223 40.802 1.00 52.78 87 VAL A O 1
ATOM 667 N N . ARG A 1 88 ? -7.022 1.084 42.804 1.00 47.16 88 ARG A N 1
ATOM 668 C CA . ARG A 1 88 ? -6.588 -0.187 43.380 1.00 47.16 88 ARG A CA 1
ATOM 669 C C . ARG A 1 88 ? -6.120 -1.262 42.395 1.00 47.16 88 ARG A C 1
ATOM 671 O O . ARG A 1 88 ? -6.872 -1.753 41.559 1.00 47.16 88 ARG A O 1
ATOM 678 N N . GLU A 1 89 ? -4.913 -1.719 42.700 1.00 51.03 89 GLU A N 1
ATOM 679 C CA . GLU A 1 89 ? -4.427 -3.092 42.634 1.00 51.03 89 GLU A CA 1
ATOM 680 C C . GLU A 1 89 ? -5.545 -4.152 42.769 1.00 51.03 89 GLU A C 1
ATOM 682 O O . GLU A 1 89 ? -6.226 -4.243 43.793 1.00 51.03 89 GLU A O 1
ATOM 687 N N . MET A 1 90 ? -5.698 -4.995 41.747 1.00 44.88 90 MET A N 1
ATOM 688 C CA . MET A 1 90 ? -6.184 -6.362 41.914 1.00 44.88 90 MET A CA 1
ATOM 689 C C . MET A 1 90 ? -5.297 -7.287 41.095 1.00 44.88 90 MET A C 1
ATOM 691 O O . MET A 1 90 ? -5.420 -7.404 39.876 1.00 44.88 90 MET A O 1
ATOM 695 N N . ALA A 1 91 ? -4.404 -7.964 41.808 1.00 50.44 91 ALA A N 1
ATOM 696 C CA . ALA A 1 91 ? -3.815 -9.208 41.371 1.00 50.44 91 ALA A CA 1
ATOM 697 C C . ALA A 1 91 ? -4.913 -10.161 40.872 1.00 50.44 91 ALA A C 1
ATOM 699 O O . ALA A 1 91 ? -5.833 -10.517 41.612 1.00 50.44 91 ALA A O 1
ATOM 700 N N . LYS A 1 92 ? -4.791 -10.610 39.624 1.00 47.78 92 LYS A N 1
ATOM 701 C CA . LYS A 1 92 ? -5.364 -11.884 39.194 1.00 47.78 92 LYS A CA 1
ATOM 702 C C . LYS A 1 92 ? -4.497 -12.493 38.105 1.00 47.78 92 LYS A C 1
ATOM 704 O O . LYS A 1 92 ? -4.624 -12.210 36.923 1.00 47.78 92 LYS A O 1
ATOM 709 N N . GLU A 1 93 ? -3.528 -13.250 38.602 1.00 43.47 93 GLU A N 1
ATOM 710 C CA . GLU A 1 93 ? -3.099 -14.549 38.095 1.00 43.47 93 GLU A CA 1
ATOM 711 C C . GLU A 1 93 ? -3.235 -14.798 36.587 1.00 43.47 93 GLU A C 1
ATOM 713 O O . GLU A 1 93 ? -4.315 -15.013 36.043 1.00 43.47 93 GLU A O 1
ATOM 718 N N . ARG A 1 94 ? -2.069 -14.925 35.948 1.00 48.97 94 ARG A N 1
ATOM 719 C CA . ARG A 1 94 ? -1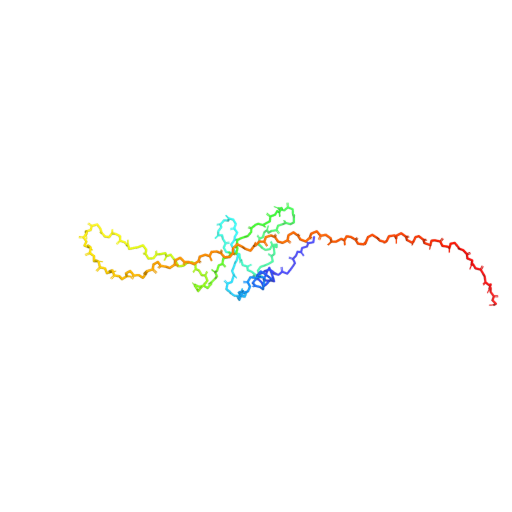.879 -15.675 34.705 1.00 48.97 94 ARG A CA 1
ATOM 720 C C . ARG A 1 94 ? -2.476 -17.084 34.867 1.00 48.97 94 ARG A C 1
ATOM 722 O O . ARG A 1 94 ? -1.935 -17.849 35.669 1.00 48.97 94 ARG A O 1
ATOM 729 N N . PRO A 1 95 ? -3.426 -17.540 34.034 1.00 41.78 95 PRO A N 1
ATOM 730 C CA . PRO A 1 95 ? -3.441 -18.942 33.677 1.00 41.78 95 PRO A CA 1
ATOM 731 C C . PRO A 1 95 ? -2.306 -19.160 32.673 1.00 41.78 95 PRO A C 1
ATOM 733 O O . PRO A 1 95 ? -2.417 -18.904 31.477 1.00 41.78 95 PRO A O 1
ATOM 736 N N . SER A 1 96 ? -1.175 -19.613 33.214 1.00 41.53 96 SER A N 1
ATOM 737 C CA . SER A 1 96 ? -0.165 -20.379 32.491 1.00 41.53 96 SER A CA 1
ATOM 738 C C . SER A 1 96 ? -0.878 -21.498 31.726 1.00 41.53 96 SER A C 1
ATOM 740 O O . SER A 1 96 ? -1.305 -22.490 32.326 1.00 41.53 96 SER A O 1
ATOM 742 N N . VAL A 1 97 ? -1.083 -21.319 30.417 1.00 40.28 97 VAL A N 1
ATOM 743 C CA . VAL A 1 97 ? -1.577 -22.398 29.562 1.00 40.28 97 VAL A CA 1
ATOM 744 C C . VAL A 1 97 ? -0.447 -23.406 29.468 1.00 40.28 97 VAL A C 1
ATOM 746 O O . VAL A 1 97 ? 0.537 -23.239 28.753 1.00 40.28 97 VAL A O 1
ATOM 749 N N . ARG A 1 98 ? -0.588 -24.428 30.308 1.00 43.91 98 ARG A N 1
ATOM 750 C CA . ARG A 1 98 ? 0.272 -25.594 30.376 1.00 43.91 98 ARG A CA 1
ATOM 751 C C . ARG A 1 98 ? 0.375 -26.226 28.996 1.00 43.91 98 ARG A C 1
ATOM 753 O O . ARG A 1 98 ? -0.619 -26.636 28.405 1.00 43.91 98 ARG A O 1
ATOM 760 N N . GLU A 1 99 ? 1.618 -26.359 28.564 1.00 43.31 99 GLU A N 1
ATOM 761 C CA . GLU A 1 99 ? 2.102 -27.318 27.587 1.00 43.31 99 GLU A CA 1
ATOM 762 C C . GLU A 1 99 ? 1.468 -28.701 27.841 1.00 43.31 99 GLU A C 1
ATOM 764 O O . GLU A 1 99 ? 1.888 -29.456 28.720 1.00 43.31 99 GLU A O 1
ATOM 769 N N . THR A 1 100 ? 0.426 -29.059 27.086 1.00 38.72 100 THR A N 1
ATOM 770 C CA . THR A 1 100 ? -0.036 -30.448 27.016 1.00 38.72 100 THR A CA 1
ATOM 771 C C . THR A 1 100 ? 0.710 -31.150 25.901 1.00 38.72 100 THR A C 1
ATOM 773 O O . THR A 1 100 ? 0.260 -31.252 24.762 1.00 38.72 100 THR A O 1
ATOM 776 N N . LYS A 1 101 ? 1.866 -31.679 26.286 1.00 46.84 101 LYS A N 1
ATOM 777 C CA . LYS A 1 101 ? 2.582 -32.767 25.633 1.00 46.84 101 LYS A CA 1
ATOM 778 C C . LYS A 1 101 ? 1.656 -33.979 25.467 1.00 46.84 101 LYS A C 1
ATOM 780 O O . LYS A 1 101 ? 1.675 -34.904 26.275 1.00 46.84 101 LYS A O 1
ATOM 785 N N . ARG A 1 102 ? 0.852 -34.003 24.403 1.00 41.41 102 ARG A N 1
ATOM 786 C CA . ARG A 1 102 ? 0.285 -35.246 23.866 1.00 41.41 102 ARG A CA 1
ATOM 787 C C . ARG A 1 102 ? 1.322 -35.872 22.940 1.00 41.41 102 ARG A C 1
ATOM 789 O O . ARG A 1 102 ? 1.385 -35.601 21.749 1.00 41.41 102 ARG A O 1
ATOM 796 N N . LYS A 1 103 ? 2.166 -36.712 23.546 1.00 48.41 103 LYS A N 1
ATOM 797 C CA . LYS A 1 103 ? 2.723 -37.883 22.862 1.00 48.41 103 LYS A CA 1
ATOM 798 C C . LYS A 1 103 ? 1.565 -38.808 22.461 1.00 48.41 103 LYS A C 1
ATOM 800 O O . LYS A 1 103 ? 0.510 -38.750 23.087 1.00 48.41 103 LYS A O 1
ATOM 805 N N . HIS A 1 104 ? 1.852 -39.698 21.510 1.00 36.78 104 HIS A N 1
ATOM 806 C CA . HIS A 1 104 ? 0.988 -40.692 20.854 1.00 36.78 104 HIS A CA 1
ATOM 807 C C . HIS A 1 104 ? 0.365 -40.157 19.559 1.00 36.78 104 HIS A C 1
ATOM 809 O O . HIS A 1 104 ? -0.312 -39.145 19.572 1.00 36.78 104 HIS A O 1
ATOM 815 N N . LYS A 1 105 ? 0.505 -40.792 18.400 1.00 40.66 105 LYS A N 1
ATOM 816 C CA . LYS A 1 105 ? 1.128 -42.064 18.021 1.00 40.66 105 LYS A CA 1
ATOM 817 C C . LYS A 1 105 ? 1.022 -42.086 16.495 1.00 40.66 105 LYS A C 1
ATOM 819 O O . LYS A 1 105 ? -0.058 -41.860 15.962 1.00 40.66 105 LYS A O 1
ATOM 824 N N . THR A 1 106 ? 2.130 -42.317 15.813 1.00 45.12 106 THR A N 1
ATOM 825 C CA . THR A 1 106 ? 2.142 -42.721 14.407 1.00 45.12 106 THR A CA 1
ATOM 826 C C . THR A 1 106 ? 1.304 -43.989 14.223 1.00 45.12 106 THR A C 1
ATOM 828 O O . THR A 1 106 ? 1.490 -44.944 14.981 1.00 45.12 106 THR A O 1
ATOM 831 N N . PRO A 1 107 ? 0.452 -44.072 13.193 1.00 39.91 107 PRO A N 1
ATOM 832 C CA . PRO A 1 107 ? 0.257 -45.309 12.472 1.00 39.91 107 PRO A CA 1
ATOM 833 C C . PRO A 1 107 ? 1.113 -45.244 11.207 1.00 39.91 107 PRO A C 1
ATOM 835 O O . PRO A 1 107 ? 0.778 -44.603 10.217 1.00 39.91 107 PRO A O 1
ATOM 838 N N . ARG A 1 108 ? 2.266 -45.902 11.307 1.00 37.94 108 ARG A N 1
ATOM 839 C CA . ARG A 1 108 ? 2.957 -46.512 10.176 1.00 37.94 108 ARG A CA 1
ATOM 840 C C . ARG A 1 108 ? 2.079 -47.672 9.699 1.00 37.94 108 ARG A C 1
ATOM 842 O O . ARG A 1 108 ? 1.812 -48.565 10.496 1.00 37.94 108 ARG A O 1
ATOM 849 N N . VAL A 1 109 ? 1.654 -47.625 8.443 1.00 40.91 109 VAL A N 1
ATOM 850 C CA . VAL A 1 109 ? 1.231 -48.767 7.617 1.00 40.91 109 VAL A CA 1
ATOM 851 C C . VAL A 1 109 ? 1.830 -48.443 6.243 1.00 40.91 109 VAL A C 1
ATOM 853 O O . VAL A 1 109 ? 1.490 -47.408 5.678 1.00 40.91 109 VAL A O 1
ATOM 856 N N . GLU A 1 110 ? 3.030 -48.960 5.965 1.00 43.19 110 GLU A N 1
ATOM 857 C CA . GLU A 1 110 ? 3.246 -50.106 5.054 1.00 43.19 110 GLU A CA 1
ATOM 858 C C . GLU A 1 110 ? 2.748 -49.749 3.646 1.00 43.19 110 GLU A C 1
ATOM 860 O O . GLU A 1 110 ? 1.556 -49.604 3.409 1.00 43.19 110 GLU A O 1
ATOM 865 N N . GLU A 1 111 ? 3.642 -49.309 2.757 1.00 38.88 111 GLU A N 1
ATOM 866 C CA . GLU A 1 111 ? 4.340 -50.215 1.824 1.00 38.88 111 GLU A CA 1
ATOM 867 C C . GLU A 1 111 ? 3.393 -51.293 1.289 1.00 38.88 111 GLU A C 1
ATOM 869 O O . GLU A 1 111 ? 3.227 -52.360 1.869 1.00 38.88 111 GLU A O 1
ATOM 874 N N . GLY A 1 112 ? 2.752 -50.953 0.175 1.00 34.00 112 GLY A N 1
ATOM 875 C CA . GLY A 1 112 ? 2.123 -51.887 -0.742 1.00 34.00 112 GLY A CA 1
ATOM 876 C C . GLY A 1 112 ? 2.635 -51.555 -2.133 1.00 34.00 112 GLY A C 1
ATOM 877 O O . GLY A 1 112 ? 2.005 -50.798 -2.868 1.00 34.00 112 GLY A O 1
ATOM 878 N N . GLU A 1 113 ? 3.832 -52.045 -2.433 1.00 44.75 113 GLU A N 1
ATOM 879 C CA . GLU A 1 113 ? 4.282 -52.269 -3.798 1.00 44.75 113 GLU A CA 1
ATOM 880 C C . GLU A 1 113 ? 3.305 -53.263 -4.443 1.00 44.75 113 GLU A C 1
ATOM 882 O O . GLU A 1 113 ? 3.113 -54.359 -3.924 1.00 44.75 113 GLU A O 1
ATOM 887 N N . GLU A 1 114 ? 2.687 -52.906 -5.566 1.00 38.97 114 GLU A N 1
ATOM 888 C CA . GLU A 1 114 ? 2.231 -53.916 -6.522 1.00 38.97 114 GLU A CA 1
ATOM 889 C C . GLU A 1 114 ? 2.439 -53.378 -7.939 1.00 38.97 114 GLU A C 1
ATOM 891 O O . GLU A 1 114 ? 1.559 -52.822 -8.594 1.00 38.97 114 GLU A O 1
ATOM 896 N N . GLU A 1 115 ? 3.686 -53.513 -8.382 1.00 42.91 115 GLU A N 1
ATOM 897 C CA . GLU A 1 115 ? 4.009 -53.715 -9.783 1.00 42.91 115 GLU A CA 1
ATOM 898 C C . GLU A 1 115 ? 3.569 -55.143 -10.146 1.00 42.91 115 GLU A C 1
ATOM 900 O O . GLU A 1 115 ? 4.143 -56.119 -9.669 1.00 42.91 115 GLU A O 1
ATOM 905 N N . VAL A 1 116 ? 2.544 -55.276 -10.989 1.00 46.41 116 VAL A N 1
ATOM 906 C CA . VAL A 1 116 ? 2.291 -56.504 -11.756 1.00 46.41 116 VAL A CA 1
ATOM 907 C C . VAL A 1 116 ? 2.257 -56.173 -13.241 1.00 46.41 116 VAL A C 1
ATOM 909 O O . VAL A 1 116 ? 1.255 -55.786 -13.836 1.00 46.41 116 VAL A O 1
ATOM 912 N N . GLU A 1 117 ? 3.458 -56.274 -13.792 1.00 43.03 117 GLU A N 1
ATOM 913 C CA . GLU A 1 117 ? 3.820 -56.824 -15.092 1.00 43.03 117 GLU A CA 1
ATOM 914 C C . GLU A 1 117 ? 2.689 -57.421 -15.969 1.00 43.03 117 GLU A C 1
ATOM 916 O O . GLU A 1 117 ? 1.975 -58.349 -15.600 1.00 43.03 117 GLU A O 1
ATOM 921 N N . ALA A 1 118 ? 2.640 -56.893 -17.198 1.00 46.59 118 ALA A N 1
ATOM 922 C CA . ALA A 1 118 ? 2.329 -57.527 -18.483 1.00 46.59 118 ALA A CA 1
ATOM 923 C C . ALA A 1 118 ? 1.163 -58.533 -18.610 1.00 46.59 118 ALA A C 1
ATOM 925 O O . ALA A 1 118 ? 1.250 -59.682 -18.181 1.00 46.59 118 ALA A O 1
ATOM 926 N N . ARG A 1 119 ? 0.197 -58.183 -19.482 1.00 39.97 119 ARG A N 1
ATOM 927 C CA . ARG A 1 119 ? -0.274 -59.051 -20.591 1.00 39.97 119 ARG A CA 1
ATOM 928 C C . ARG A 1 119 ? -1.273 -58.343 -21.528 1.00 39.97 119 ARG A C 1
ATOM 930 O O . ARG A 1 119 ? -2.388 -58.030 -21.135 1.00 39.97 119 ARG A O 1
ATOM 937 N N . ALA A 1 120 ? -0.901 -58.183 -22.802 1.00 50.84 120 ALA A N 1
ATOM 938 C CA . ALA A 1 120 ? -1.845 -58.291 -23.937 1.00 50.84 120 ALA A CA 1
ATOM 939 C C . ALA A 1 120 ? -2.327 -59.767 -24.043 1.00 50.84 120 ALA A C 1
ATOM 941 O O . ALA A 1 120 ? -1.593 -60.610 -23.507 1.00 50.84 120 ALA A O 1
ATOM 942 N N . PRO A 1 121 ? -3.461 -60.168 -24.695 1.00 50.88 121 PRO A N 1
ATOM 943 C CA . PRO A 1 121 ? -3.888 -59.870 -26.094 1.00 50.88 121 PRO A CA 1
ATOM 944 C C . PRO A 1 121 ? -5.451 -59.969 -26.287 1.00 50.88 121 PRO A C 1
ATOM 946 O O . PRO A 1 121 ? -6.154 -59.796 -25.294 1.00 50.88 121 PRO A O 1
ATOM 949 N N . PRO A 1 122 ? -6.062 -60.350 -27.445 1.00 49.03 122 PRO A N 1
ATOM 950 C CA . PRO A 1 122 ? -5.703 -60.243 -28.867 1.00 49.03 122 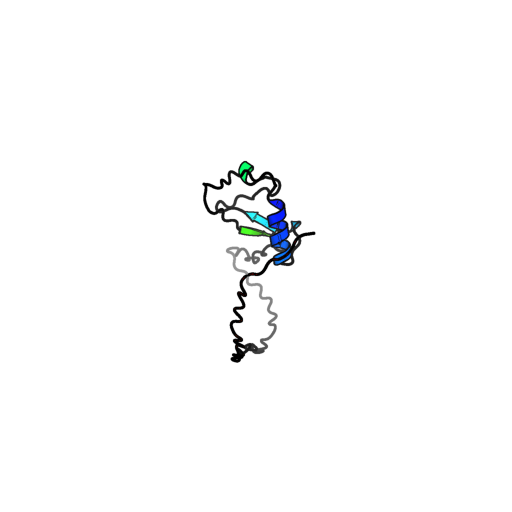PRO A CA 1
ATOM 951 C C . PRO A 1 122 ? -6.714 -59.418 -29.710 1.00 49.03 122 PRO A C 1
ATOM 953 O O . PRO A 1 122 ? -7.793 -59.033 -29.266 1.00 49.03 122 PRO A O 1
ATOM 956 N N . ALA A 1 123 ? -6.338 -59.206 -30.972 1.00 46.81 123 ALA A N 1
ATOM 957 C CA . ALA A 1 123 ? -7.128 -58.603 -32.041 1.00 46.81 123 ALA A CA 1
ATOM 958 C C . ALA A 1 123 ? -8.414 -59.371 -32.412 1.00 46.81 123 ALA A C 1
ATOM 960 O O . ALA A 1 123 ? -8.490 -60.597 -32.276 1.00 46.81 123 ALA A O 1
ATOM 961 N N . LYS A 1 124 ? -9.359 -58.637 -33.008 1.00 48.47 124 LYS A N 1
ATOM 962 C CA . LYS A 1 124 ? -10.224 -59.099 -34.098 1.00 48.47 124 LYS A CA 1
ATOM 963 C C . LYS A 1 124 ? -10.282 -58.025 -35.172 1.00 48.47 124 LYS A C 1
ATOM 965 O O . LYS A 1 124 ? -10.305 -56.838 -34.783 1.00 48.47 124 LYS A O 1
#

Radius of gyration: 30.35 Å; chains: 1; bounding box: 28×87×78 Å

Sequence (124 aa):
MKCHAPIRPMAMAWAEAHGVLPEAVGFEDMEEELVDLSCTPAELGWRPEGGLVRLRAIPMDEQFAEKLPDTPLMDEVGHETASHVAVREMAKERPSVRETKRKHKTPRVEEGEEEVEARAPPAK

Organism: Noctiluca scintillans (NCBI:txid2966)

pLDDT: mean 70.94, std 22.88, range [34.0, 97.31]

Secondary structure (DSSP, 8-state):
----S-SHHHHHHHHHHHTS-GGGEEEE-TT-PBP-TTS-TTTTT--GGG-----EEEESSTTTSPPPP------SS-----------------------------------------------